Protein AF-A0A562SA67-F1 (afdb_monomer)

pLDDT: mean 72.2, std 21.49, range [37.06, 94.69]

Solvent-accessible surface area (backbone atoms only — not comparable to full-atom values): 7377 Å² total; per-residue (Å²): 133,85,80,89,77,80,90,79,84,82,89,82,82,90,80,88,88,86,89,85,85,91,78,88,89,80,88,83,75,73,78,73,76,77,89,70,80,78,72,77,77,82,88,85,76,83,70,63,94,82,41,58,70,60,38,52,54,52,46,54,51,51,48,59,73,74,37,50,66,60,52,51,64,64,63,74,51,93,71,56,72,72,56,48,51,57,49,51,52,53,52,51,54,52,50,50,54,53,52,53,56,54,60,74,75,104

Sequence (106 aa):
MQFHRQLHARNIILYKVFNTRVPRFFSLFGIAERKGRCTVKEIEVRVVDNDLEKAMRILKKKIQNDGLFKRLKLKKSFEKPSEYKRRKQREAQRRQRIAAARKYKR

Foldseek 3Di:
DDDDDDDDDDDDDDDDDDDDDDDDDDPPPPVPPPPPPPPPPDQDFDDDPPCPVVSVVVSVVVCVVVVVVVVCVVPVDDDDVVRVVVVVVVVVVVVVVVVVVVVVVD

InterPro domains:
  IPR001911 Small ribosomal subunit protein bS21 [MF_00358] (40-97)
  IPR001911 Small ribosomal subunit protein bS21 [PF01165] (44-97)
  IPR001911 Small ribosomal subunit protein bS21 [TIGR00030] (44-97)
  IPR038380 Small ribosomal subunit protein bS21 superfamily [G3DSA:1.20.5.1150] (56-94)

Mean predicted aligned error: 16.66 Å

Secondary structure (DSSP, 8-state):
-----------------S-------SS------------PPP------TT-HHHHHHHHHHHHHHHTHHHHHHHHSSPPPHHHHHHHHHHHHHHHHHHHHHHHHT-

Organism: NCBI:txid622671

Radius of gyration: 35.63 Å; Cα contacts (8 Å, |Δi|>4): 14; chains: 1; bounding box: 74×79×86 Å

Nearest PDB structures (foldseek):
  8any-assembly1_AQ  TM=7.310E-01  e=3.780E-02  Homo sapiens
  6gaz-assembly1_AU  TM=7.336E-01  e=4.061E-02  Sus scrofa
  7nql-assembly1_AU  TM=7.430E-01  e=4.689E-02  Sus scrofa
  6nf8-assembly1_U  TM=7.349E-01  e=1.972E-01  Bos taurus

Structure (mmCIF, N/CA/C/O backbone):
data_AF-A0A562SA67-F1
#
_entry.id   AF-A0A562SA67-F1
#
loop_
_atom_site.group_PDB
_atom_site.id
_atom_site.type_symbol
_atom_site.label_atom_id
_atom_site.label_alt_id
_atom_site.label_comp_id
_atom_site.label_asym_id
_atom_site.label_entity_id
_atom_site.label_seq_id
_atom_site.pdbx_PDB_ins_code
_atom_site.Cartn_x
_atom_site.Cartn_y
_atom_site.Cartn_z
_atom_site.occupancy
_atom_site.B_iso_or_equiv
_atom_site.auth_seq_id
_atom_site.auth_comp_id
_atom_site.auth_asym_id
_atom_site.auth_atom_id
_atom_site.pdbx_PDB_model_num
ATOM 1 N N . MET A 1 1 ? -55.597 -67.222 63.714 1.00 39.19 1 MET A N 1
ATOM 2 C CA . MET A 1 1 ? -54.171 -67.337 63.348 1.00 39.19 1 MET A CA 1
ATOM 3 C C . MET A 1 1 ? -53.805 -66.169 62.449 1.00 39.19 1 MET A C 1
ATOM 5 O O . MET A 1 1 ? -54.566 -65.900 61.536 1.00 39.19 1 MET A O 1
ATOM 9 N N . GLN A 1 2 ? -52.695 -65.501 62.779 1.00 47.53 2 GLN A N 1
ATOM 10 C CA . GLN A 1 2 ? -51.938 -64.488 62.021 1.00 47.53 2 GLN A CA 1
ATOM 11 C C . GLN A 1 2 ? -52.730 -63.307 61.422 1.00 47.53 2 GLN A C 1
ATOM 13 O O . GLN A 1 2 ? -53.467 -63.429 60.458 1.00 47.53 2 GLN A O 1
ATOM 18 N N . PHE A 1 3 ? -52.747 -62.175 62.123 1.00 42.53 3 PHE A N 1
ATOM 19 C CA . PHE A 1 3 ? -51.731 -61.104 62.117 1.00 42.53 3 PHE A CA 1
ATOM 20 C C . PHE A 1 3 ? -51.994 -60.055 61.030 1.00 42.53 3 PHE A C 1
ATOM 22 O O . PHE A 1 3 ? -51.745 -60.252 59.848 1.00 42.53 3 PHE A O 1
ATOM 29 N N . HIS A 1 4 ? -52.504 -58.920 61.511 1.00 39.88 4 HIS A N 1
ATOM 30 C CA . HIS A 1 4 ? -52.143 -57.560 61.123 1.00 39.88 4 HIS A CA 1
ATOM 31 C C . HIS A 1 4 ? -51.190 -57.397 59.924 1.00 39.88 4 HIS A C 1
ATOM 33 O O . HIS A 1 4 ? -50.021 -57.759 60.012 1.00 39.88 4 HIS A O 1
ATOM 39 N N . ARG A 1 5 ? -51.590 -56.593 58.936 1.00 46.91 5 ARG A N 1
ATOM 40 C CA . ARG A 1 5 ? -51.352 -55.134 58.935 1.00 46.91 5 ARG A CA 1
ATOM 41 C C . ARG A 1 5 ? -51.952 -54.481 57.681 1.00 46.91 5 ARG A C 1
ATOM 43 O O . ARG A 1 5 ? -51.740 -54.962 56.579 1.00 46.91 5 ARG A O 1
ATOM 50 N N . GLN A 1 6 ? -52.668 -53.376 57.925 1.00 48.25 6 GLN A N 1
ATOM 51 C CA . GLN A 1 6 ? -52.686 -52.113 57.158 1.00 48.25 6 GLN A CA 1
ATOM 52 C C . GLN A 1 6 ? -52.758 -52.221 55.622 1.00 48.25 6 GLN A C 1
ATOM 54 O O . GLN A 1 6 ? -51.787 -52.563 54.965 1.00 48.25 6 GLN A O 1
ATOM 59 N N . LEU A 1 7 ? -53.894 -51.948 54.965 1.00 45.78 7 LEU A N 1
ATOM 60 C CA . LEU A 1 7 ? -54.546 -50.629 54.821 1.00 45.78 7 LEU A CA 1
ATOM 61 C C . LEU A 1 7 ? -53.553 -49.461 54.793 1.00 45.78 7 LEU A C 1
ATOM 63 O O . LEU A 1 7 ? -52.961 -49.149 55.813 1.00 45.78 7 LEU A O 1
ATOM 67 N N . HIS A 1 8 ? -53.407 -48.817 53.636 1.00 49.50 8 HIS A N 1
ATOM 68 C CA . HIS A 1 8 ? -53.630 -47.380 53.399 1.00 49.50 8 HIS A CA 1
ATOM 69 C C . HIS A 1 8 ? -53.129 -47.076 51.975 1.00 49.50 8 HIS A C 1
ATOM 71 O O . HIS A 1 8 ? -51.966 -47.263 51.646 1.00 49.50 8 HIS A O 1
ATOM 77 N N . ALA A 1 9 ? -54.054 -46.896 51.032 1.00 47.06 9 ALA A N 1
ATOM 78 C CA . ALA A 1 9 ? -54.553 -45.577 50.626 1.00 47.06 9 ALA A CA 1
ATOM 79 C C . ALA A 1 9 ? -53.454 -44.774 49.900 1.00 47.06 9 ALA A C 1
ATOM 81 O O . ALA A 1 9 ? -52.510 -44.294 50.504 1.00 47.06 9 ALA A O 1
ATOM 82 N N . ARG A 1 10 ?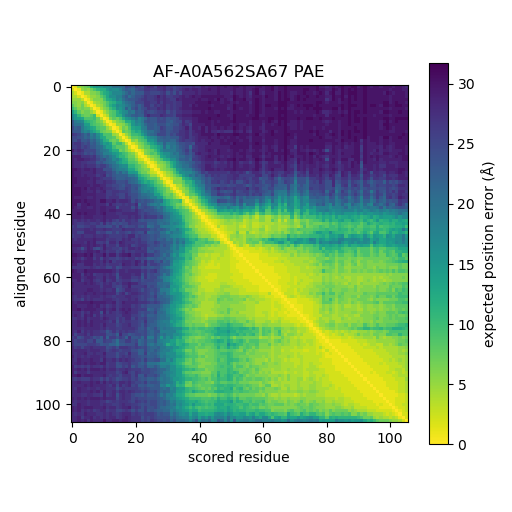 -53.467 -44.809 48.563 1.00 42.84 10 ARG A N 1
ATOM 83 C CA . ARG A 1 10 ? -54.077 -43.785 47.687 1.00 42.84 10 ARG A CA 1
ATOM 84 C C . ARG A 1 10 ? -53.227 -42.509 47.583 1.00 42.84 10 ARG A C 1
ATOM 86 O O . ARG A 1 10 ? -53.246 -41.688 48.481 1.0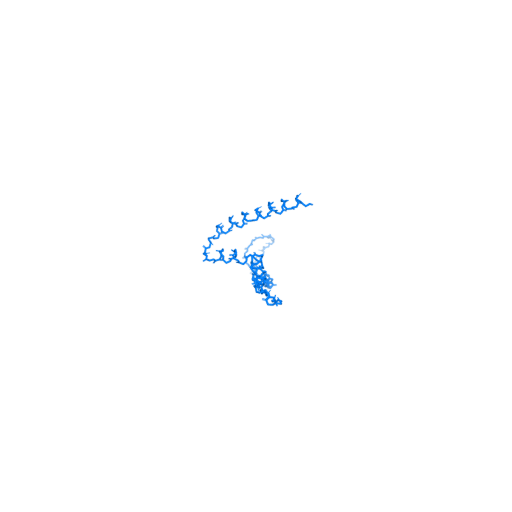0 42.84 10 ARG A O 1
ATOM 93 N N . ASN A 1 11 ? -52.624 -42.360 46.398 1.00 38.75 11 ASN A N 1
ATOM 94 C CA . ASN A 1 11 ? -52.481 -41.126 45.614 1.00 38.75 11 ASN A CA 1
ATOM 95 C C . ASN A 1 11 ? -51.844 -39.893 46.289 1.00 38.75 11 ASN A C 1
ATOM 97 O O . ASN A 1 11 ? -52.482 -39.274 47.127 1.00 38.75 11 ASN A O 1
ATOM 101 N N . ILE A 1 12 ? -50.683 -39.448 45.769 1.00 42.06 12 ILE A N 1
ATOM 102 C CA . ILE A 1 12 ? -50.414 -38.092 45.211 1.00 42.06 12 ILE A CA 1
ATOM 103 C C . ILE A 1 12 ? -48.903 -37.743 45.267 1.00 42.06 12 ILE A C 1
ATOM 105 O O . ILE A 1 12 ? -48.326 -37.608 46.333 1.00 42.06 12 ILE A O 1
ATOM 109 N N . ILE A 1 13 ? -48.298 -37.632 44.074 1.00 39.84 13 ILE A N 1
ATOM 110 C CA . ILE A 1 13 ? -47.477 -36.519 43.532 1.00 39.84 13 ILE A CA 1
ATOM 111 C C . ILE A 1 13 ? -46.327 -35.902 44.373 1.00 39.84 13 ILE A C 1
ATOM 113 O O . ILE A 1 13 ? -46.551 -35.407 45.466 1.00 39.84 13 ILE A O 1
ATOM 117 N N . LEU A 1 14 ? -45.169 -35.725 43.695 1.00 37.06 14 LEU A N 1
ATOM 118 C CA . LEU A 1 14 ? -44.013 -34.842 44.003 1.00 37.06 14 LEU A CA 1
ATOM 119 C C . LEU A 1 14 ? -43.289 -35.178 45.330 1.00 37.06 14 LEU A C 1
ATOM 121 O O . LEU A 1 14 ? -43.895 -35.273 46.378 1.00 37.06 14 LEU A O 1
ATOM 125 N N . TYR A 1 15 ? -41.973 -35.390 45.391 1.00 42.66 15 TYR A N 1
ATOM 126 C CA . TYR A 1 15 ? -40.898 -34.472 45.023 1.00 42.66 15 TYR A CA 1
ATOM 127 C C . TYR A 1 15 ? -39.595 -35.247 44.720 1.00 42.66 15 TYR A C 1
ATOM 129 O O . TYR A 1 15 ? -39.173 -36.092 45.493 1.00 42.66 15 TYR A O 1
ATOM 137 N N . LYS A 1 16 ? -38.946 -34.863 43.612 1.00 39.53 16 LYS A N 1
ATOM 138 C CA . LYS A 1 16 ? -37.534 -34.438 43.506 1.00 39.53 16 LYS A CA 1
ATOM 139 C C . LYS A 1 16 ? -36.396 -35.360 44.030 1.00 39.53 16 LYS A C 1
ATOM 141 O O . LYS A 1 16 ? -36.266 -35.628 45.212 1.00 39.53 16 LYS A O 1
ATOM 146 N N . VAL A 1 17 ? -35.433 -35.549 43.114 1.00 47.16 17 VAL A N 1
ATOM 147 C CA . VAL A 1 17 ? -33.994 -35.861 43.289 1.00 47.16 17 VAL A CA 1
ATOM 148 C C . VAL A 1 17 ? -33.611 -37.346 43.375 1.00 47.16 17 VAL A C 1
ATOM 150 O O . VAL A 1 17 ? -33.413 -37.884 44.450 1.00 47.16 17 VAL A O 1
ATOM 153 N N . PHE A 1 18 ? -33.350 -37.980 42.229 1.00 48.12 18 PHE A N 1
ATOM 154 C CA . PHE A 1 18 ? -31.967 -38.269 41.819 1.00 48.12 18 PHE A CA 1
ATOM 155 C C . PHE A 1 18 ? -31.933 -38.833 40.391 1.00 48.12 18 PHE A C 1
ATOM 157 O O . PHE A 1 18 ? -32.591 -39.813 40.067 1.00 48.12 18 PHE A O 1
ATOM 164 N N . ASN A 1 19 ? -31.080 -38.211 39.577 1.00 45.00 19 ASN A N 1
ATOM 165 C CA . ASN A 1 19 ? -30.540 -38.707 38.313 1.00 45.00 19 ASN A CA 1
ATOM 166 C C . ASN A 1 19 ? -31.333 -38.452 37.013 1.00 45.00 19 ASN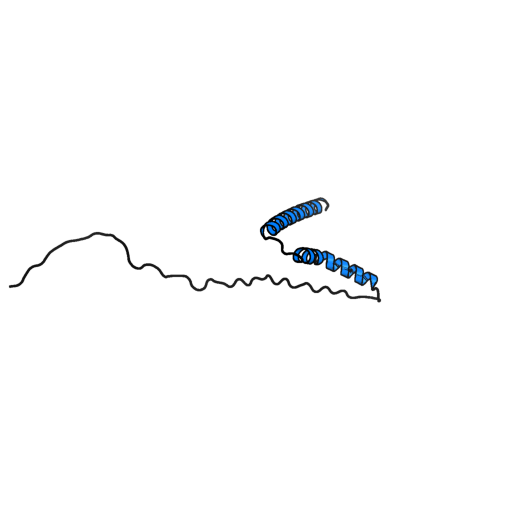 A C 1
ATOM 168 O O . ASN A 1 19 ? -31.794 -39.353 36.321 1.00 45.00 19 ASN A O 1
ATOM 172 N N . THR A 1 20 ? -31.373 -37.178 36.611 1.00 46.25 20 THR A N 1
ATOM 173 C CA . THR A 1 20 ? -31.390 -36.819 35.186 1.00 46.25 20 THR A CA 1
ATOM 174 C C . THR A 1 20 ? -30.044 -36.231 34.774 1.00 46.25 20 THR A C 1
ATOM 176 O O . THR A 1 20 ? -29.533 -35.360 35.476 1.00 46.25 20 THR A O 1
ATOM 179 N N . ARG A 1 21 ? -29.640 -36.574 33.543 1.00 47.38 21 ARG A N 1
ATOM 180 C CA . ARG A 1 21 ? -28.725 -35.876 32.616 1.00 47.38 21 ARG A CA 1
ATOM 181 C C . ARG A 1 21 ? -27.264 -36.327 32.583 1.00 47.38 21 ARG A C 1
ATOM 183 O O . ARG A 1 21 ? -26.402 -35.682 33.157 1.00 47.38 21 ARG A O 1
ATOM 190 N N . VAL A 1 22 ? -26.988 -37.233 31.649 1.00 48.81 22 VAL A N 1
ATOM 191 C CA . VAL A 1 22 ? -26.017 -36.941 30.581 1.00 48.81 22 VAL A CA 1
ATOM 192 C C . VAL A 1 22 ? -26.497 -37.526 29.249 1.00 48.81 22 VAL A C 1
ATOM 194 O O . VAL A 1 22 ? -26.152 -38.647 28.894 1.00 48.81 22 VAL A O 1
ATOM 197 N N . PRO A 1 23 ? -27.282 -36.774 28.465 1.00 52.88 23 PRO A N 1
ATOM 198 C CA . PRO A 1 23 ? -27.260 -36.947 27.026 1.00 52.88 23 PRO A CA 1
ATOM 199 C C . PRO A 1 23 ? -26.639 -35.709 26.372 1.00 52.88 23 PRO A C 1
ATOM 201 O O . PRO A 1 23 ? -26.857 -34.584 26.820 1.00 52.88 23 PRO A O 1
ATOM 204 N N . ARG A 1 24 ? -25.966 -35.943 25.241 1.00 49.53 24 ARG A N 1
ATOM 205 C CA . ARG A 1 24 ? -25.522 -34.949 24.246 1.00 49.53 24 ARG A CA 1
ATOM 206 C C . ARG A 1 24 ? -24.301 -34.106 24.623 1.00 49.53 24 ARG A C 1
ATOM 208 O O . ARG A 1 24 ? -24.475 -33.010 25.133 1.00 49.53 24 ARG A O 1
ATOM 215 N N . PHE A 1 25 ? -23.096 -34.537 24.234 1.00 45.19 25 PHE A N 1
ATOM 216 C CA . PHE A 1 25 ? -22.023 -33.603 23.843 1.00 45.19 25 PHE A CA 1
ATOM 217 C C . PHE A 1 25 ? -20.848 -34.309 23.141 1.00 45.19 25 PHE A C 1
ATOM 219 O O . PHE A 1 25 ? -19.708 -34.212 23.576 1.00 45.19 25 PHE A O 1
ATOM 226 N N . PHE A 1 26 ? -21.087 -35.057 22.062 1.00 47.72 26 PHE A N 1
ATOM 227 C CA . PHE A 1 26 ? -19.974 -35.584 21.268 1.00 47.72 26 PHE A CA 1
ATOM 228 C C . PHE A 1 26 ? -20.229 -35.397 19.775 1.00 47.72 26 PHE A C 1
ATOM 230 O O . PHE A 1 26 ? -21.333 -35.618 19.291 1.00 47.72 26 PHE A O 1
ATOM 237 N N . SER A 1 27 ? -19.181 -34.909 19.110 1.00 41.66 27 SER A N 1
ATOM 238 C CA . SER A 1 27 ? -19.017 -34.659 17.674 1.00 41.66 27 SER A CA 1
ATOM 239 C C . SER A 1 27 ? -19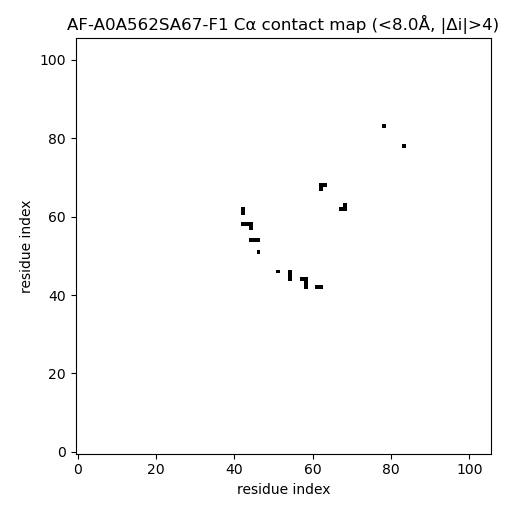.893 -33.583 17.014 1.00 41.66 27 SER A C 1
ATOM 241 O O . SER A 1 27 ? -20.537 -33.819 15.999 1.00 41.66 27 SER A O 1
ATOM 243 N N . LEU A 1 28 ? -19.808 -32.347 17.512 1.00 42.62 28 LEU A N 1
ATOM 244 C CA . LEU A 1 28 ? -19.928 -31.145 16.668 1.00 42.62 28 LEU A CA 1
ATOM 245 C C . LEU A 1 28 ? -18.791 -30.162 16.967 1.00 42.62 28 LEU A C 1
ATOM 247 O O . LEU A 1 28 ? -18.972 -28.954 17.038 1.00 42.62 28 LEU A O 1
ATOM 251 N N . PHE A 1 29 ? -17.580 -30.687 17.133 1.00 45.78 29 PHE A N 1
ATOM 252 C CA . PHE A 1 29 ? -16.379 -29.884 16.942 1.00 45.78 29 PHE A CA 1
ATOM 253 C C . PHE A 1 29 ? -15.877 -30.168 15.531 1.00 45.78 29 PHE A C 1
ATOM 255 O O . PHE A 1 29 ? -14.871 -30.837 15.318 1.00 45.78 29 PHE A O 1
ATOM 262 N N . GLY A 1 30 ? -16.656 -29.705 14.548 1.00 40.19 30 GLY A N 1
ATOM 263 C CA . GLY A 1 30 ? -16.130 -29.493 13.212 1.00 40.19 30 GLY A CA 1
ATOM 264 C C . GLY A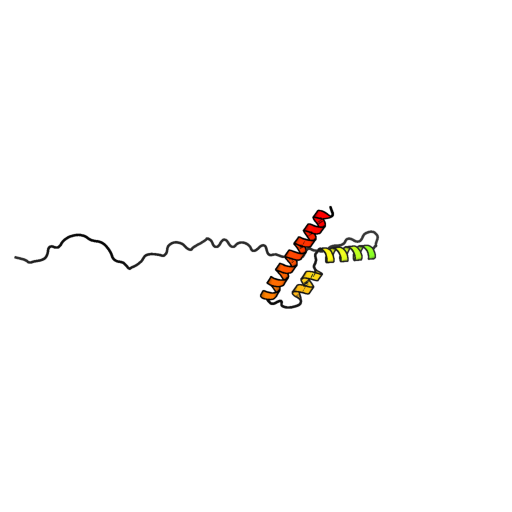 1 30 ? -14.931 -28.576 13.376 1.00 40.19 30 GLY A C 1
ATOM 265 O O . GLY A 1 30 ? -15.080 -27.409 13.741 1.00 40.19 30 GLY A O 1
ATOM 266 N N . ILE A 1 31 ? -13.739 -29.137 13.201 1.00 48.88 31 ILE A N 1
ATOM 267 C CA . ILE A 1 31 ? -12.493 -28.391 13.151 1.00 48.88 31 ILE A CA 1
ATOM 268 C C . ILE A 1 31 ? -12.636 -27.489 11.929 1.00 48.88 31 ILE A C 1
ATOM 270 O O . ILE A 1 31 ? -12.359 -27.888 10.803 1.00 48.88 31 ILE A O 1
ATOM 274 N N . ALA A 1 32 ? -13.164 -26.285 12.139 1.00 45.44 32 ALA A N 1
ATOM 275 C CA . ALA A 1 32 ? -13.146 -25.237 11.146 1.00 45.44 32 ALA A CA 1
ATOM 276 C C . ALA A 1 32 ? -11.671 -24.984 10.844 1.00 45.44 32 ALA A C 1
ATOM 278 O O . ALA A 1 32 ? -10.957 -24.378 11.650 1.00 45.44 32 ALA A O 1
ATOM 279 N N . GLU A 1 33 ? -11.197 -25.512 9.716 1.00 48.53 33 GLU A N 1
ATOM 280 C CA . GLU A 1 33 ? -9.877 -25.223 9.186 1.00 48.53 33 GLU A CA 1
ATOM 281 C C . GLU A 1 33 ? -9.713 -23.704 9.159 1.00 48.53 33 GLU A C 1
ATOM 283 O O . GLU A 1 33 ? -10.306 -22.996 8.339 1.00 48.53 33 GLU A O 1
ATOM 288 N N . ARG A 1 34 ? -8.912 -23.174 10.088 1.00 45.12 34 ARG A N 1
ATOM 289 C CA . ARG A 1 34 ? -8.494 -21.777 10.071 1.00 45.12 34 ARG A CA 1
ATOM 290 C C . ARG A 1 34 ? -7.701 -21.564 8.784 1.00 45.12 34 ARG A C 1
ATOM 292 O O . ARG A 1 34 ? -6.482 -21.725 8.771 1.00 45.12 34 ARG A O 1
ATOM 299 N N . LYS A 1 35 ? -8.360 -21.157 7.696 1.00 39.44 35 LYS A N 1
ATOM 300 C CA . LYS A 1 35 ? -7.701 -20.639 6.488 1.00 39.44 35 LYS A CA 1
ATOM 301 C C . LYS A 1 35 ? -7.121 -19.255 6.789 1.00 39.44 35 LYS A C 1
ATOM 303 O O . LYS A 1 35 ? -7.594 -18.228 6.326 1.00 39.44 35 LYS A O 1
ATOM 308 N N . GLY A 1 36 ? -6.095 -19.243 7.634 1.00 39.38 36 GLY A N 1
ATOM 309 C CA . GLY A 1 36 ? -5.265 -18.093 7.973 1.00 39.38 36 GLY A CA 1
ATOM 310 C C . GLY A 1 36 ? -3.855 -18.210 7.403 1.00 39.38 36 GLY A C 1
ATOM 311 O O . GLY A 1 36 ? -2.964 -17.488 7.853 1.00 39.38 36 GLY A O 1
ATOM 312 N N . ARG A 1 37 ? -3.618 -19.116 6.440 1.00 46.75 37 ARG A N 1
ATOM 313 C CA . ARG A 1 37 ? -2.330 -19.179 5.746 1.00 46.75 37 ARG A CA 1
ATOM 314 C C . ARG A 1 37 ? -2.158 -17.905 4.930 1.00 46.75 37 ARG A C 1
ATOM 316 O O . ARG A 1 37 ? -2.702 -17.737 3.846 1.00 46.75 37 ARG A O 1
ATOM 323 N N . CYS A 1 38 ? -1.395 -16.992 5.512 1.00 46.78 38 CYS A N 1
ATOM 324 C CA . CYS A 1 38 ? -0.841 -15.826 4.859 1.00 46.78 38 CYS A CA 1
ATOM 325 C C . CYS A 1 38 ? 0.265 -16.333 3.931 1.00 46.78 38 CYS A C 1
ATOM 327 O O . CYS A 1 38 ? 1.438 -16.232 4.277 1.00 46.78 38 CYS A O 1
ATOM 329 N N . THR A 1 39 ? -0.089 -16.957 2.808 1.00 54.81 39 THR A N 1
ATOM 330 C CA . THR A 1 39 ? 0.897 -17.310 1.786 1.00 54.81 39 THR A CA 1
ATOM 331 C C . THR A 1 39 ? 1.531 -15.999 1.332 1.00 54.81 39 THR A C 1
ATOM 333 O O . THR A 1 39 ? 0.847 -15.130 0.780 1.00 54.81 39 THR A O 1
ATOM 336 N N . VAL A 1 40 ? 2.800 -15.788 1.684 1.00 62.59 40 VAL A N 1
ATOM 337 C CA . V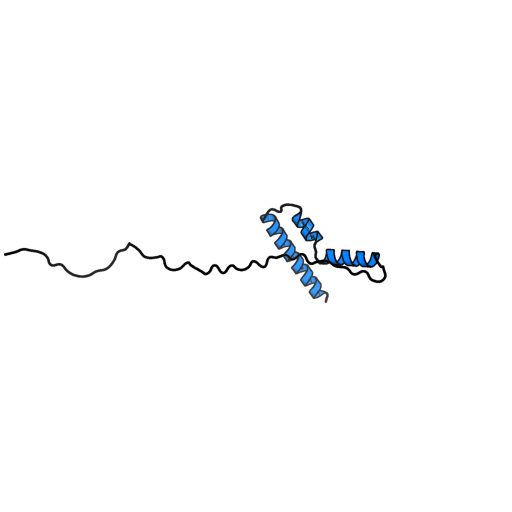AL A 1 40 ? 3.595 -14.687 1.137 1.00 62.59 40 VAL A CA 1
ATOM 338 C C . VAL A 1 40 ? 3.481 -14.790 -0.379 1.00 62.59 40 VAL A C 1
ATOM 340 O O . VAL A 1 40 ? 3.788 -15.831 -0.946 1.00 62.59 40 VAL A O 1
ATOM 343 N N . LYS A 1 41 ? 2.924 -13.756 -1.018 1.00 70.19 41 LYS A N 1
ATOM 344 C CA . LYS A 1 41 ? 2.910 -13.691 -2.477 1.00 70.19 41 LYS A CA 1
ATOM 345 C C . LYS A 1 41 ? 4.362 -13.621 -2.922 1.00 70.19 41 LYS A C 1
ATOM 347 O O . LYS A 1 41 ? 5.085 -12.732 -2.475 1.00 70.19 41 LYS A O 1
ATOM 352 N N . GLU A 1 42 ? 4.764 -14.569 -3.750 1.00 76.44 42 GLU A N 1
ATOM 353 C CA . GLU A 1 42 ? 6.066 -14.562 -4.398 1.00 76.44 42 GLU A CA 1
ATOM 354 C C . GLU A 1 42 ? 6.111 -13.382 -5.381 1.00 76.44 42 GLU A C 1
ATOM 356 O O . GLU A 1 42 ? 5.178 -13.172 -6.162 1.00 76.44 42 GLU A O 1
ATOM 361 N N . ILE A 1 43 ? 7.134 -12.529 -5.258 1.00 83.88 43 ILE A N 1
ATOM 362 C CA . ILE A 1 43 ? 7.281 -11.327 -6.086 1.00 83.88 43 ILE A CA 1
ATOM 363 C C . ILE A 1 43 ? 8.394 -11.582 -7.088 1.00 83.88 43 ILE A C 1
ATOM 365 O O . ILE A 1 43 ? 9.569 -11.446 -6.768 1.00 83.88 43 ILE A O 1
ATOM 369 N N . GLU A 1 44 ? 8.002 -11.872 -8.322 1.00 86.62 44 GLU A N 1
ATOM 370 C CA . GLU A 1 44 ? 8.934 -12.066 -9.429 1.00 86.62 44 GLU A CA 1
ATOM 371 C C . GLU A 1 44 ? 8.919 -10.872 -10.387 1.00 86.62 44 GLU A C 1
ATOM 373 O O . GLU A 1 44 ? 7.875 -10.249 -10.646 1.00 86.62 44 GLU A O 1
ATOM 378 N N . VAL A 1 45 ? 10.082 -10.547 -10.951 1.00 86.62 45 VAL A N 1
ATOM 379 C CA . VAL A 1 45 ? 10.226 -9.567 -12.032 1.00 86.62 45 VAL A CA 1
ATOM 380 C C . VAL A 1 45 ? 11.135 -10.156 -13.098 1.00 86.62 45 VAL A C 1
ATOM 382 O O . VAL A 1 45 ? 12.293 -10.455 -12.830 1.00 86.62 45 VAL A O 1
ATOM 385 N N . ARG A 1 46 ? 10.598 -10.309 -14.312 1.00 87.69 46 ARG A N 1
ATOM 386 C CA . ARG A 1 46 ? 11.380 -10.668 -15.495 1.00 87.69 46 ARG A CA 1
ATOM 387 C C . ARG A 1 46 ? 12.029 -9.407 -16.052 1.00 87.69 46 ARG A C 1
ATOM 389 O O . ARG A 1 46 ? 11.356 -8.381 -16.174 1.00 87.69 46 ARG A O 1
ATOM 396 N N . VAL A 1 47 ? 13.315 -9.494 -16.360 1.00 90.25 47 VAL A N 1
ATOM 397 C CA . VAL A 1 47 ? 14.060 -8.435 -17.044 1.00 90.25 47 VAL A CA 1
ATOM 398 C C . VAL A 1 47 ? 14.023 -8.745 -18.534 1.00 90.25 47 VAL A C 1
ATOM 400 O O . VAL A 1 47 ? 14.228 -9.891 -18.924 1.00 90.25 47 VAL A O 1
ATOM 403 N N . VAL A 1 48 ? 13.710 -7.742 -19.345 1.00 87.75 48 VAL A N 1
ATOM 404 C CA . VAL A 1 48 ? 13.717 -7.830 -20.809 1.00 87.75 48 VAL A CA 1
ATOM 405 C C . VAL A 1 48 ? 14.739 -6.803 -21.300 1.00 87.75 48 VAL A C 1
ATOM 407 O O . VAL A 1 48 ? 14.857 -5.742 -20.687 1.00 87.75 48 VAL A O 1
ATOM 410 N N . ASP A 1 49 ? 15.515 -7.159 -22.32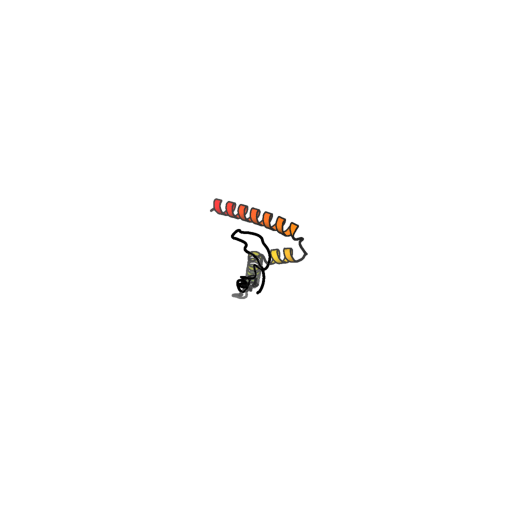4 1.00 85.06 49 ASP A N 1
ATOM 411 C CA . ASP A 1 49 ? 16.500 -6.293 -22.996 1.00 85.06 49 ASP A CA 1
ATOM 412 C C . ASP A 1 49 ? 17.589 -5.681 -22.089 1.00 85.06 49 ASP A C 1
ATOM 414 O O . ASP A 1 49 ? 18.090 -4.595 -22.348 1.00 85.06 49 ASP A O 1
ATOM 418 N N . ASN A 1 50 ? 17.978 -6.374 -21.010 1.00 84.38 50 ASN A N 1
ATOM 419 C CA . ASN A 1 50 ? 18.963 -5.908 -20.015 1.00 84.38 50 ASN A CA 1
ATOM 420 C C . ASN A 1 50 ? 18.605 -4.593 -19.285 1.00 84.38 50 ASN A C 1
ATOM 422 O O . ASN A 1 50 ? 19.446 -4.025 -18.586 1.00 84.38 50 ASN A O 1
ATOM 426 N N . ASP A 1 51 ? 17.344 -4.153 -19.335 1.00 88.50 51 ASP A N 1
ATOM 427 C CA . ASP A 1 51 ? 16.877 -2.944 -18.647 1.00 88.50 51 ASP A CA 1
ATOM 428 C C . ASP A 1 51 ? 16.715 -3.151 -17.126 1.00 88.50 51 ASP A C 1
ATOM 430 O O . ASP A 1 51 ? 15.610 -3.294 -16.578 1.00 88.50 51 ASP A O 1
ATOM 434 N N . LEU A 1 52 ? 17.835 -3.128 -16.401 1.00 86.25 52 LEU A N 1
ATOM 435 C CA . LEU A 1 52 ? 17.866 -3.303 -14.944 1.00 86.25 52 LEU A CA 1
ATOM 436 C C . LEU A 1 52 ? 17.127 -2.187 -14.197 1.00 86.25 52 LEU A C 1
ATOM 438 O O . LEU A 1 52 ? 16.401 -2.453 -13.237 1.00 86.25 52 LEU A O 1
ATOM 442 N N . GLU A 1 53 ? 17.250 -0.939 -14.645 1.00 90.00 53 GLU A N 1
ATOM 443 C CA . GLU A 1 53 ? 16.625 0.205 -13.974 1.00 90.00 53 GLU A CA 1
ATOM 444 C C . GLU A 1 53 ? 15.091 0.094 -13.976 1.00 90.00 53 GLU A C 1
ATOM 446 O O . GLU A 1 53 ? 14.411 0.290 -12.957 1.00 90.00 53 GLU A O 1
ATOM 451 N N . LYS A 1 54 ? 14.533 -0.330 -15.112 1.00 90.00 54 LYS A N 1
ATOM 452 C CA . LYS A 1 54 ? 13.098 -0.558 -15.280 1.00 90.00 54 LYS A CA 1
ATOM 453 C C . LYS A 1 54 ? 12.622 -1.724 -14.421 1.00 90.00 54 LYS A C 1
ATOM 455 O O . LYS A 1 54 ? 11.597 -1.598 -13.739 1.00 90.00 54 LYS A O 1
ATOM 460 N N . ALA A 1 55 ? 13.376 -2.823 -14.391 1.00 90.88 55 ALA A N 1
ATOM 461 C CA . ALA A 1 55 ? 13.077 -3.969 -13.541 1.00 90.88 55 ALA A CA 1
ATOM 462 C C . ALA A 1 55 ? 13.046 -3.584 -12.052 1.00 90.88 55 ALA A C 1
ATOM 464 O O . ALA A 1 55 ? 12.084 -3.907 -11.349 1.00 90.88 55 ALA A O 1
ATOM 465 N N . MET A 1 56 ? 14.026 -2.808 -11.581 1.00 92.25 56 MET A N 1
ATOM 466 C CA . MET A 1 56 ? 14.080 -2.332 -10.193 1.00 92.25 56 MET 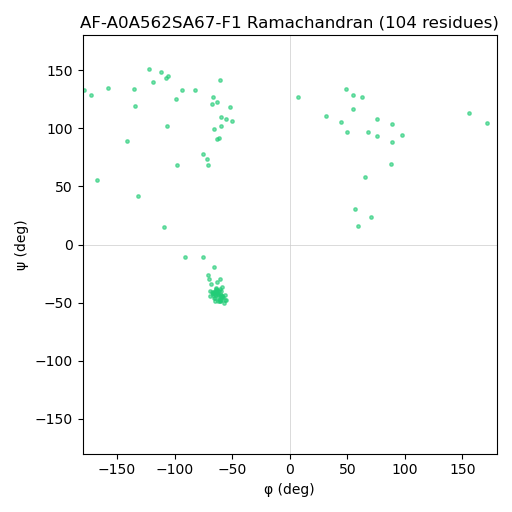A CA 1
ATOM 467 C C . MET A 1 56 ? 12.911 -1.417 -9.843 1.00 92.25 56 MET A C 1
ATOM 469 O O . MET A 1 56 ? 12.290 -1.554 -8.782 1.00 92.25 56 MET A O 1
ATOM 473 N N . ARG A 1 57 ? 12.532 -0.522 -10.758 1.00 92.50 57 ARG A N 1
ATOM 474 C CA . ARG A 1 57 ? 11.365 0.347 -10.577 1.00 92.50 57 ARG A CA 1
ATOM 475 C C . ARG A 1 57 ? 10.065 -0.453 -10.473 1.00 92.50 57 ARG A C 1
ATOM 477 O O . ARG A 1 57 ? 9.231 -0.164 -9.609 1.00 92.50 57 ARG A O 1
ATOM 484 N N . ILE A 1 58 ? 9.887 -1.463 -11.324 1.00 92.44 58 ILE A N 1
ATOM 485 C CA . ILE A 1 58 ? 8.714 -2.348 -11.296 1.00 92.44 58 ILE A CA 1
ATOM 486 C C . ILE A 1 58 ? 8.685 -3.151 -9.994 1.00 92.44 58 ILE A C 1
ATOM 488 O O . ILE A 1 58 ? 7.643 -3.194 -9.335 1.00 92.44 58 ILE A O 1
ATOM 492 N N . LEU A 1 59 ? 9.819 -3.727 -9.589 1.00 91.69 59 LEU A N 1
ATOM 493 C CA . LEU A 1 59 ? 9.946 -4.490 -8.349 1.00 91.69 59 LEU A CA 1
ATOM 494 C C . LEU A 1 59 ? 9.551 -3.642 -7.136 1.00 91.69 59 LEU A C 1
ATOM 496 O O . LEU A 1 59 ? 8.675 -4.027 -6.360 1.00 91.69 59 LEU A O 1
ATOM 500 N N . LYS A 1 60 ? 10.112 -2.434 -7.019 1.00 91.88 60 LYS A N 1
ATOM 501 C CA . LYS A 1 60 ? 9.781 -1.488 -5.945 1.00 91.88 60 LYS A CA 1
ATOM 502 C C . LYS A 1 60 ? 8.284 -1.175 -5.906 1.00 91.88 60 LYS A C 1
ATOM 504 O O . LYS A 1 60 ? 7.686 -1.176 -4.829 1.00 91.88 60 LYS A O 1
ATOM 509 N N . LYS A 1 61 ? 7.658 -0.959 -7.069 1.00 92.69 61 LYS A N 1
ATOM 510 C CA . LYS A 1 61 ? 6.214 -0.705 -7.175 1.00 92.69 61 LYS A CA 1
ATOM 511 C C . LYS A 1 61 ? 5.383 -1.917 -6.736 1.00 92.69 61 LYS A C 1
ATOM 513 O O . LYS A 1 61 ? 4.411 -1.735 -6.004 1.00 92.69 61 LYS A O 1
ATOM 518 N N . LYS A 1 62 ? 5.766 -3.142 -7.122 1.00 91.19 62 LYS A N 1
ATOM 519 C CA . LYS A 1 62 ? 5.099 -4.382 -6.679 1.00 91.19 62 LYS A CA 1
ATOM 520 C C . LYS A 1 62 ? 5.160 -4.532 -5.154 1.00 91.19 62 LYS A C 1
ATOM 522 O O . LYS A 1 62 ? 4.117 -4.673 -4.520 1.00 91.19 62 LYS A O 1
ATOM 527 N N . ILE A 1 63 ? 6.342 -4.357 -4.557 1.00 89.94 63 ILE A N 1
ATOM 528 C CA . ILE A 1 63 ? 6.531 -4.456 -3.098 1.00 89.94 63 ILE A CA 1
ATOM 529 C C . ILE A 1 63 ? 5.691 -3.407 -2.346 1.00 89.94 63 ILE A C 1
ATOM 531 O O . ILE A 1 63 ? 5.099 -3.694 -1.298 1.00 89.94 63 ILE A O 1
ATOM 535 N N . GLN A 1 64 ? 5.616 -2.180 -2.869 1.00 89.56 64 GLN A N 1
ATOM 536 C CA . GLN A 1 64 ? 4.793 -1.121 -2.283 1.00 89.56 64 GLN A CA 1
ATOM 537 C C . GLN A 1 64 ? 3.292 -1.428 -2.382 1.00 89.56 64 GLN A C 1
ATOM 539 O O . GLN A 1 64 ? 2.574 -1.231 -1.400 1.00 89.56 64 GLN A O 1
ATOM 544 N N . ASN A 1 65 ? 2.827 -1.953 -3.520 1.00 89.38 65 ASN A N 1
ATOM 545 C CA . ASN A 1 65 ? 1.425 -2.318 -3.740 1.00 89.38 65 ASN A CA 1
ATOM 546 C C . ASN A 1 65 ? 0.961 -3.462 -2.828 1.00 89.38 65 ASN A C 1
ATOM 548 O O . ASN A 1 65 ? -0.138 -3.392 -2.276 1.00 89.38 65 ASN A O 1
ATOM 552 N N . ASP A 1 66 ? 1.804 -4.474 -2.603 1.00 86.56 66 ASP A N 1
ATOM 553 C CA . ASP A 1 66 ? 1.507 -5.569 -1.666 1.00 86.56 66 ASP A CA 1
ATOM 554 C C . ASP A 1 66 ? 1.415 -5.087 -0.205 1.00 86.56 66 ASP A C 1
ATOM 556 O O . ASP A 1 66 ? 0.821 -5.743 0.669 1.00 86.56 66 ASP A O 1
ATOM 560 N N . GLY A 1 67 ? 1.981 -3.907 0.073 1.00 85.19 67 GLY A N 1
ATOM 561 C CA . GLY A 1 67 ? 2.009 -3.297 1.396 1.00 85.19 67 GLY A CA 1
ATOM 562 C C . GLY A 1 67 ? 2.932 -4.039 2.363 1.00 85.19 67 GLY A C 1
ATOM 563 O O . GLY A 1 67 ? 2.742 -3.942 3.579 1.00 85.19 67 GLY A O 1
ATOM 564 N N . LEU A 1 68 ? 3.917 -4.780 1.844 1.00 85.19 68 LEU A N 1
ATOM 565 C CA . LEU A 1 68 ? 4.870 -5.575 2.624 1.00 85.19 68 LEU A CA 1
ATOM 566 C C . LEU A 1 68 ? 5.614 -4.718 3.647 1.00 85.19 68 LEU A C 1
ATOM 568 O O . LEU A 1 68 ? 5.598 -5.038 4.832 1.00 85.19 68 LEU A O 1
ATOM 572 N N . PHE A 1 69 ? 6.144 -3.564 3.236 1.00 85.44 69 PHE A N 1
ATOM 573 C CA . PHE A 1 69 ? 6.824 -2.640 4.149 1.00 85.44 69 PHE A CA 1
ATOM 574 C C . PHE A 1 69 ? 5.928 -2.149 5.288 1.00 85.44 69 PHE A C 1
ATOM 576 O O . PHE A 1 69 ? 6.384 -2.028 6.424 1.00 85.44 69 PHE A O 1
ATOM 583 N N . LYS A 1 70 ? 4.636 -1.918 5.021 1.00 85.81 70 LYS A N 1
ATOM 584 C CA . LYS A 1 70 ? 3.680 -1.527 6.062 1.00 85.81 70 LYS A CA 1
ATOM 585 C C . LYS A 1 70 ? 3.466 -2.667 7.060 1.00 85.81 70 LYS A C 1
ATOM 587 O O . LYS A 1 70 ? 3.439 -2.416 8.260 1.00 85.81 70 LYS A O 1
ATOM 592 N N . ARG A 1 71 ? 3.347 -3.912 6.586 1.00 84.25 71 ARG A N 1
ATOM 593 C CA . ARG A 1 71 ? 3.204 -5.095 7.455 1.00 84.25 71 ARG A CA 1
ATOM 594 C C . ARG A 1 71 ? 4.460 -5.334 8.284 1.00 84.25 71 ARG A C 1
ATOM 596 O O . ARG A 1 71 ? 4.343 -5.546 9.483 1.00 84.25 71 ARG A O 1
ATOM 603 N N . LEU A 1 72 ? 5.633 -5.258 7.659 1.00 87.19 72 LEU A N 1
ATOM 604 C CA . LEU A 1 72 ? 6.918 -5.421 8.332 1.00 87.19 72 LEU A CA 1
ATOM 605 C C . LEU A 1 72 ? 7.096 -4.353 9.410 1.00 87.19 72 LEU A C 1
ATOM 607 O O . LEU A 1 72 ? 7.359 -4.697 10.553 1.00 87.19 72 LEU A O 1
ATOM 611 N N . LYS A 1 73 ? 6.848 -3.074 9.096 1.00 87.44 73 LYS A N 1
ATOM 612 C CA . LYS A 1 73 ? 6.943 -1.984 10.079 1.00 87.44 73 LYS A CA 1
ATOM 613 C C . LYS A 1 73 ? 5.994 -2.179 11.265 1.00 87.44 73 LYS A C 1
ATOM 615 O O . LYS A 1 73 ? 6.400 -1.939 12.392 1.00 87.44 73 LYS A O 1
ATOM 620 N N . LEU A 1 74 ? 4.767 -2.642 11.019 1.00 85.56 74 LEU A N 1
ATOM 621 C CA . LEU A 1 74 ? 3.789 -2.925 12.077 1.00 85.56 74 LEU A CA 1
ATOM 622 C C . LEU A 1 74 ? 4.137 -4.159 12.922 1.00 85.56 74 LEU A C 1
ATOM 624 O O . LEU A 1 74 ? 3.690 -4.243 14.056 1.00 85.56 74 LEU A O 1
ATOM 628 N N . LYS A 1 75 ? 4.890 -5.119 12.373 1.00 84.31 75 LYS A N 1
ATOM 629 C CA . LYS A 1 75 ? 5.292 -6.350 13.071 1.00 84.31 75 LYS A CA 1
ATOM 630 C C . LYS A 1 75 ? 6.631 -6.241 13.808 1.00 84.31 75 LYS A C 1
ATOM 632 O O . LYS A 1 75 ? 6.958 -7.155 14.553 1.00 84.31 75 LYS A O 1
ATOM 637 N N . LYS A 1 76 ? 7.411 -5.174 13.591 1.00 86.12 76 LYS A N 1
ATOM 638 C CA . LYS A 1 76 ? 8.736 -4.997 14.216 1.00 86.12 76 LYS A CA 1
ATOM 639 C C . LYS A 1 76 ? 8.677 -4.881 15.741 1.00 86.12 76 LYS A C 1
ATOM 641 O O . LYS A 1 76 ? 9.620 -5.296 16.398 1.00 86.12 76 LYS A O 1
ATOM 646 N N . SER A 1 77 ? 7.606 -4.317 16.291 1.00 85.25 77 SER A N 1
ATOM 647 C CA . SER A 1 77 ? 7.413 -4.161 17.733 1.00 85.25 77 SER A CA 1
ATOM 648 C C . SER A 1 77 ? 6.132 -4.851 18.190 1.00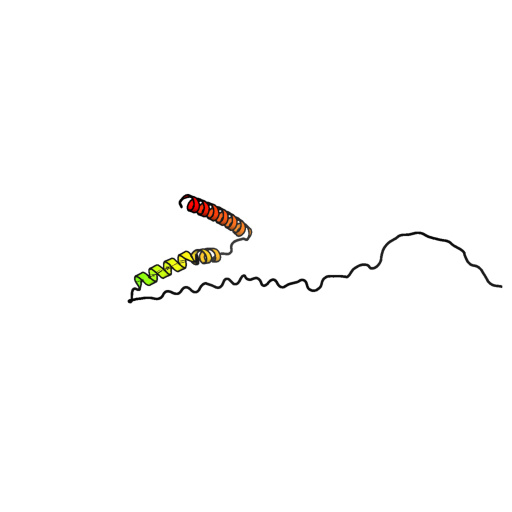 85.25 77 SER A C 1
ATOM 650 O O . SER A 1 77 ? 5.165 -4.968 17.433 1.00 85.25 77 SER A O 1
ATOM 652 N N . PHE A 1 78 ? 6.118 -5.306 19.443 1.00 85.94 78 PHE A N 1
ATOM 653 C CA . PHE A 1 78 ? 4.905 -5.820 20.067 1.00 85.94 78 PHE A CA 1
ATOM 654 C C . PHE A 1 78 ? 3.897 -4.677 20.260 1.00 85.94 78 PHE A C 1
ATOM 656 O O . PHE A 1 78 ? 4.189 -3.689 20.929 1.00 85.94 78 PHE A O 1
ATOM 663 N N . GLU A 1 79 ? 2.712 -4.804 19.660 1.00 86.25 79 GLU A N 1
ATOM 664 C CA . GLU A 1 79 ? 1.602 -3.861 19.826 1.00 86.25 79 GLU A CA 1
ATOM 665 C C . GLU A 1 79 ? 0.619 -4.435 20.853 1.00 86.25 79 GLU A C 1
ATOM 667 O O . GLU A 1 79 ? 0.117 -5.552 20.694 1.00 86.25 79 GLU A O 1
ATOM 672 N N . LYS A 1 80 ? 0.306 -3.664 21.901 1.00 93.50 80 LYS A N 1
ATOM 673 C CA . LYS A 1 80 ? -0.665 -4.080 22.919 1.00 93.50 80 LYS A CA 1
ATOM 674 C C . LYS A 1 80 ? -2.040 -4.306 22.259 1.00 93.50 80 LYS A C 1
ATOM 676 O O . LYS A 1 80 ? -2.451 -3.516 21.403 1.00 93.50 80 LYS A O 1
ATOM 681 N N . PRO A 1 81 ? -2.823 -5.330 22.654 1.00 89.94 81 PRO A N 1
ATOM 682 C CA . PRO A 1 81 ? -4.075 -5.673 21.969 1.00 89.94 81 PRO A CA 1
ATOM 683 C C . PRO A 1 81 ? -5.126 -4.549 21.961 1.00 89.94 81 PRO A C 1
ATOM 685 O O . PRO A 1 81 ? -5.916 -4.449 21.019 1.00 89.94 81 PRO A O 1
ATOM 688 N N . SER A 1 82 ? -5.147 -3.680 22.975 1.00 90.12 82 SER A N 1
ATOM 689 C CA . SER A 1 82 ? -6.017 -2.495 23.003 1.00 90.12 82 SER A CA 1
ATOM 690 C C . SER A 1 82 ? -5.635 -1.469 21.929 1.00 90.12 82 SER A C 1
ATOM 692 O O . SER A 1 82 ? -6.500 -0.926 21.238 1.00 90.12 82 SER A O 1
ATOM 694 N N . GLU A 1 83 ? -4.339 -1.240 21.731 1.00 89.75 83 GLU A N 1
ATOM 695 C CA . GLU A 1 83 ? -3.812 -0.310 20.733 1.00 89.75 83 GLU A CA 1
ATOM 696 C C . GLU A 1 83 ? -4.037 -0.825 19.316 1.00 89.75 83 GLU A C 1
ATOM 698 O O . GLU A 1 83 ? -4.507 -0.069 18.460 1.00 89.75 83 GLU A O 1
ATOM 703 N N . TYR A 1 84 ? -3.847 -2.131 19.116 1.00 89.25 84 TYR A N 1
ATOM 704 C CA . TYR A 1 84 ? -4.164 -2.812 17.867 1.00 89.25 84 TYR A CA 1
ATOM 705 C C . TYR A 1 84 ? -5.629 -2.599 17.459 1.00 89.25 84 TYR A C 1
ATOM 707 O O . TYR A 1 84 ? -5.911 -2.223 16.316 1.00 89.25 84 TYR A O 1
ATOM 715 N N . LYS A 1 85 ? -6.581 -2.778 18.392 1.00 91.19 85 LYS A N 1
ATOM 716 C CA . LYS A 1 85 ? -8.016 -2.537 18.139 1.00 91.19 85 LYS A CA 1
ATOM 717 C C . LYS A 1 85 ? -8.269 -1.085 17.721 1.00 91.19 85 LYS A C 1
ATOM 719 O O . LYS A 1 85 ? -8.912 -0.844 16.696 1.00 91.19 85 LYS A O 1
ATOM 724 N N . ARG A 1 86 ? -7.696 -0.121 18.451 1.00 92.69 86 ARG A N 1
ATOM 725 C CA . ARG A 1 86 ? -7.825 1.318 18.163 1.00 92.69 86 ARG A CA 1
ATOM 726 C C . ARG A 1 86 ? -7.206 1.708 16.817 1.00 92.69 86 ARG A C 1
ATOM 728 O O . ARG A 1 86 ? -7.742 2.555 16.102 1.00 92.69 86 ARG A O 1
ATOM 735 N N . ARG A 1 87 ? -6.070 1.117 16.437 1.00 91.19 87 ARG A N 1
ATOM 736 C CA . ARG A 1 87 ? -5.444 1.331 15.124 1.00 91.19 87 ARG A CA 1
ATOM 737 C C . ARG A 1 87 ? -6.279 0.717 14.004 1.00 91.19 87 ARG A C 1
ATOM 739 O O . ARG A 1 87 ? -6.508 1.381 12.996 1.00 91.19 87 ARG A O 1
ATOM 746 N N . LYS A 1 88 ? -6.776 -0.511 14.184 1.00 91.06 88 LYS A N 1
ATOM 747 C CA . LYS A 1 88 ? -7.616 -1.210 13.200 1.00 91.06 88 LYS A CA 1
ATOM 748 C C . LYS A 1 88 ? -8.879 -0.413 12.866 1.00 91.06 88 LYS A C 1
ATOM 750 O O . LYS A 1 88 ? -9.187 -0.252 11.688 1.00 91.06 88 LYS A O 1
ATOM 755 N N . GLN A 1 89 ? -9.563 0.125 13.876 1.00 93.00 89 GLN A N 1
ATOM 756 C CA . GLN A 1 89 ? -10.749 0.967 13.682 1.00 93.00 89 GLN A CA 1
ATOM 757 C C . GLN A 1 89 ? -10.423 2.245 12.894 1.00 93.00 89 GLN A C 1
ATOM 759 O O . GLN A 1 89 ? -11.070 2.528 11.886 1.00 93.00 89 GLN A O 1
ATOM 764 N N . ARG A 1 90 ? -9.360 2.967 13.280 1.00 93.56 90 ARG A N 1
ATOM 765 C CA . ARG A 1 90 ? -8.897 4.166 12.555 1.00 93.56 90 ARG A CA 1
ATOM 766 C C . ARG A 1 90 ? -8.516 3.863 11.104 1.00 93.56 90 ARG A C 1
ATOM 768 O O . ARG A 1 90 ? -8.886 4.606 10.197 1.00 93.56 90 ARG A O 1
ATOM 775 N N . GLU A 1 91 ? -7.800 2.765 10.856 1.00 91.62 91 GLU A N 1
ATOM 776 C CA . GLU A 1 91 ? -7.446 2.352 9.496 1.00 91.62 91 GLU A CA 1
ATOM 777 C C . GLU A 1 91 ? -8.674 1.988 8.652 1.00 91.62 91 GLU A C 1
ATOM 779 O O . GLU A 1 91 ? -8.694 2.308 7.464 1.00 91.62 91 GLU A O 1
ATOM 784 N N . ALA A 1 92 ? -9.689 1.347 9.237 1.00 93.25 92 ALA A N 1
ATOM 785 C CA . ALA A 1 92 ? -10.925 1.002 8.539 1.00 93.25 92 ALA A CA 1
ATOM 786 C C . ALA A 1 92 ? -11.704 2.256 8.116 1.00 93.25 92 ALA A C 1
ATOM 788 O O . ALA A 1 92 ? -12.026 2.402 6.937 1.00 93.25 92 ALA A O 1
ATOM 789 N N . GLN A 1 93 ? -11.903 3.204 9.036 1.00 94.69 93 GLN A N 1
ATOM 790 C CA . GLN A 1 93 ? -12.559 4.482 8.737 1.00 94.69 93 GLN A CA 1
ATOM 791 C C . GLN A 1 93 ? -11.795 5.268 7.663 1.00 94.69 93 GLN A C 1
ATOM 793 O O . GLN A 1 93 ? -12.388 5.771 6.710 1.00 94.69 93 GLN A O 1
ATOM 798 N N . ARG A 1 94 ? -10.457 5.324 7.755 1.00 93.81 94 ARG A N 1
ATOM 799 C CA . ARG A 1 94 ? -9.623 5.965 6.726 1.00 93.81 94 ARG A CA 1
ATOM 800 C C . ARG A 1 94 ? -9.820 5.315 5.354 1.00 93.81 94 ARG A C 1
ATOM 802 O O . ARG A 1 94 ? -9.945 6.029 4.363 1.00 93.81 94 ARG A O 1
ATOM 809 N N . ARG A 1 95 ? -9.844 3.979 5.277 1.00 91.38 95 ARG A N 1
ATOM 810 C CA . ARG A 1 95 ? -10.072 3.253 4.013 1.00 91.38 95 ARG A CA 1
ATOM 811 C C . ARG A 1 95 ? -11.449 3.556 3.431 1.00 91.38 95 ARG A C 1
ATOM 813 O O . ARG A 1 95 ? -11.531 3.795 2.232 1.00 91.38 95 ARG A O 1
ATOM 820 N N . GLN A 1 96 ? -12.488 3.601 4.263 1.00 93.44 96 GLN A N 1
ATOM 821 C CA . GLN A 1 96 ? -13.844 3.958 3.838 1.00 93.44 96 GLN A CA 1
ATOM 822 C C . GLN A 1 96 ? -13.898 5.377 3.259 1.00 93.44 96 GLN A C 1
ATOM 824 O O . GLN A 1 96 ? -14.397 5.559 2.152 1.00 93.44 96 GLN A O 1
ATOM 829 N N . ARG A 1 97 ? -13.298 6.364 3.941 1.00 93.62 97 ARG A N 1
ATOM 830 C CA . ARG A 1 97 ? -13.230 7.755 3.453 1.00 93.62 97 ARG A CA 1
ATOM 831 C C . ARG A 1 97 ? -12.516 7.863 2.105 1.00 93.62 97 ARG A C 1
ATOM 833 O O . ARG A 1 97 ? -13.010 8.518 1.194 1.00 93.62 97 ARG A O 1
ATOM 840 N N . ILE A 1 98 ? -11.378 7.182 1.953 1.00 92.56 98 ILE A N 1
ATOM 841 C CA . ILE A 1 98 ? -10.620 7.179 0.692 1.00 92.56 98 ILE A CA 1
ATOM 842 C C . ILE A 1 98 ? -11.414 6.492 -0.428 1.00 92.56 98 ILE A C 1
ATOM 844 O O . ILE A 1 98 ? -11.403 6.968 -1.560 1.00 92.56 98 ILE A O 1
ATOM 848 N N . ALA A 1 99 ? -12.095 5.381 -0.135 1.00 92.12 99 ALA A N 1
ATOM 849 C CA . ALA A 1 99 ? -12.912 4.674 -1.116 1.00 92.12 99 ALA A CA 1
ATOM 850 C C . ALA A 1 99 ? -14.097 5.529 -1.591 1.00 92.12 99 ALA A C 1
ATOM 852 O O . ALA A 1 99 ? -14.332 5.616 -2.794 1.00 92.12 99 ALA A O 1
ATOM 853 N N . ALA A 1 100 ? -14.780 6.213 -0.669 1.00 93.00 100 ALA A N 1
ATOM 854 C CA . ALA A 1 100 ? -15.861 7.138 -0.993 1.00 93.00 100 ALA A CA 1
ATOM 855 C C . ALA A 1 100 ? -15.372 8.307 -1.867 1.00 93.00 100 ALA A C 1
ATOM 857 O O . ALA A 1 100 ? -15.950 8.567 -2.919 1.00 93.00 100 ALA A O 1
ATOM 858 N N . ALA A 1 101 ? -14.249 8.939 -1.502 1.00 92.62 101 ALA A N 1
ATOM 859 C CA . ALA A 1 101 ? -13.658 10.026 -2.287 1.00 92.62 101 ALA A CA 1
ATOM 860 C C . ALA A 1 101 ? -13.257 9.585 -3.708 1.00 92.62 101 ALA A C 1
ATOM 862 O O . ALA A 1 101 ? -13.446 10.321 -4.671 1.00 92.62 101 ALA A O 1
ATOM 863 N N . ARG A 1 102 ? -12.734 8.361 -3.862 1.00 90.31 102 ARG A N 1
ATOM 864 C CA . ARG A 1 102 ? -12.409 7.791 -5.181 1.00 90.31 102 ARG A CA 1
ATOM 865 C C . ARG A 1 102 ? -13.647 7.485 -6.019 1.00 90.31 102 ARG A C 1
ATOM 867 O O . ARG A 1 102 ? -13.561 7.600 -7.233 1.00 90.31 102 ARG A O 1
ATOM 874 N N . LYS A 1 103 ? -14.757 7.080 -5.391 1.00 89.88 103 LYS A N 1
ATOM 875 C CA . LYS A 1 103 ? -16.024 6.814 -6.085 1.00 89.88 103 LYS A CA 1
ATOM 876 C C . LYS A 1 103 ? -16.627 8.100 -6.652 1.00 89.88 103 LYS A C 1
ATOM 878 O O . LYS A 1 103 ? -17.102 8.071 -7.770 1.00 89.88 103 LYS A O 1
ATOM 883 N N . TYR A 1 104 ? -16.573 9.198 -5.900 1.00 84.75 104 TYR A N 1
ATOM 884 C CA . TYR A 1 104 ? -17.114 10.493 -6.329 1.00 84.75 104 TYR A CA 1
ATOM 885 C C . TYR A 1 104 ? -16.302 11.154 -7.454 1.00 84.75 104 TYR A C 1
ATOM 887 O O . TYR A 1 104 ? -16.845 11.896 -8.258 1.00 84.75 104 TYR A O 1
ATOM 895 N N . LYS A 1 105 ? -14.990 10.893 -7.516 1.00 83.56 105 LYS A N 1
ATOM 896 C CA . LYS A 1 105 ? -14.106 11.446 -8.556 1.00 83.56 105 LYS A CA 1
ATOM 897 C C . LYS A 1 105 ? -14.263 10.756 -9.925 1.00 83.56 105 LYS A C 1
ATOM 899 O O . LYS A 1 105 ? -13.638 11.190 -10.888 1.00 83.56 105 LYS A O 1
ATOM 904 N N . ARG A 1 106 ? -14.984 9.639 -9.983 1.00 63.38 106 ARG A N 1
ATOM 905 C CA . ARG A 1 106 ? -15.110 8.794 -11.169 1.00 63.38 106 ARG A CA 1
ATOM 906 C C . ARG A 1 106 ? -16.380 9.140 -11.922 1.00 63.38 106 ARG A C 1
ATOM 908 O O . ARG A 1 106 ? -16.292 9.135 -13.163 1.00 63.38 106 ARG A O 1
#